Protein AF-A0A2Z6ETT0-F1 (afdb_monomer_lite)

Radius of gyration: 56.61 Å; chains: 1; bounding box: 107×58×149 Å

Secondary structure (DSSP, 8-state):
------HHHHHHHHHHHHS--HHHHHHHHHHTT--HHHHHHHHHHHHHHHHHHHTTSPPHHHHHHHHHHHHHHHHHHHHHHHHHHHHHHHHHHHHHHHHHHHHHHHHHHHHHHHHHHHHHHHHHHHHHHHHHHHHHHHHHHHHHHHHHHHHHHHHHH-

Sequence (158 aa):
MAHVLDLKGLRELVMAMAIFDTLKFSKRLKEAGVPSAQADAEAEGLSEIFTVNLQKLVTKEDLQLAKKELQHQIIDVSKELRHEINDLGKDLGHEINDLSKDLRHEIKDVRKDITNLEQRFDTKLEKFEMSLLVKMGIMLASAAGLVVSATVTLMKVL

Structure (mmCIF, N/CA/C/O backbone):
data_AF-A0A2Z6ETT0-F1
#
_entry.id   AF-A0A2Z6ETT0-F1
#
loop_
_atom_site.group_PDB
_atom_site.id
_atom_site.type_symbol
_atom_site.label_atom_id
_atom_site.label_alt_id
_atom_site.label_comp_id
_atom_site.label_asym_id
_atom_site.label_entity_id
_atom_site.label_seq_id
_atom_site.pdbx_PDB_ins_code
_atom_site.Cartn_x
_atom_site.Cartn_y
_atom_site.Cartn_z
_atom_site.occupancy
_atom_site.B_iso_or_equiv
_atom_site.auth_seq_id
_atom_site.auth_comp_id
_atom_site.auth_asym_id
_atom_site.auth_atom_id
_atom_site.pdbx_PDB_model_num
ATOM 1 N N . MET A 1 1 ? -28.208 -31.578 28.855 1.00 35.22 1 MET A N 1
ATOM 2 C CA . MET A 1 1 ? -26.889 -31.009 29.201 1.00 35.22 1 MET A CA 1
ATOM 3 C C . MET A 1 1 ? -27.132 -29.892 30.198 1.00 35.22 1 MET A C 1
ATOM 5 O O . MET A 1 1 ? -27.751 -28.906 29.828 1.00 35.22 1 MET A O 1
ATOM 9 N N . ALA A 1 2 ? -26.780 -30.093 31.469 1.00 39.50 2 ALA A N 1
ATOM 10 C CA . ALA A 1 2 ? -26.926 -29.054 32.483 1.00 39.50 2 ALA A CA 1
ATOM 11 C C . ALA A 1 2 ? -25.902 -27.947 32.193 1.00 39.50 2 ALA A C 1
ATOM 13 O O . ALA A 1 2 ? -24.705 -28.226 32.145 1.00 39.50 2 ALA A O 1
ATOM 14 N N . HIS A 1 3 ? -26.369 -26.720 31.960 1.00 50.72 3 HIS A N 1
ATOM 15 C CA . HIS A 1 3 ? -25.511 -25.539 31.939 1.00 50.72 3 HIS A CA 1
ATOM 16 C C . HIS A 1 3 ? -24.942 -25.375 33.353 1.00 50.72 3 HIS A C 1
ATOM 18 O O . HIS A 1 3 ? -25.620 -24.886 34.254 1.00 50.72 3 HIS A O 1
ATOM 24 N N . VAL A 1 4 ? -23.720 -25.861 33.575 1.00 52.97 4 VAL A N 1
ATOM 25 C CA . VAL A 1 4 ? -22.987 -25.605 34.815 1.00 52.97 4 VAL A CA 1
ATOM 26 C C . VAL A 1 4 ? -22.568 -24.141 34.760 1.00 52.97 4 VAL A C 1
ATOM 28 O O . VAL A 1 4 ? -21.654 -23.778 34.024 1.00 52.97 4 VAL A O 1
ATOM 31 N N . LEU A 1 5 ? -23.301 -23.289 35.476 1.00 56.06 5 LEU A N 1
ATOM 32 C CA . LEU A 1 5 ? -22.920 -21.898 35.705 1.00 56.06 5 LEU A CA 1
ATOM 33 C C . LEU A 1 5 ? -21.583 -21.890 36.455 1.00 56.06 5 LEU A C 1
ATOM 35 O O . LEU A 1 5 ? -21.474 -22.481 37.530 1.00 56.06 5 LEU A O 1
ATOM 39 N N . ASP A 1 6 ? -20.558 -21.263 35.876 1.00 77.75 6 ASP A N 1
ATOM 40 C CA . ASP A 1 6 ? -19.256 -21.155 36.530 1.00 77.75 6 ASP A CA 1
ATOM 41 C C . ASP A 1 6 ? -19.316 -20.206 37.749 1.00 77.75 6 ASP A C 1
ATOM 43 O O . ASP A 1 6 ? -20.258 -19.427 37.931 1.00 77.75 6 ASP A O 1
ATOM 47 N N . LEU A 1 7 ? -18.295 -20.266 38.609 1.00 65.00 7 LEU A N 1
ATOM 48 C CA . LEU A 1 7 ? -18.175 -19.432 39.815 1.00 65.00 7 LEU A CA 1
ATOM 49 C C . LEU A 1 7 ? -18.255 -17.921 39.529 1.00 65.00 7 LEU A C 1
ATOM 51 O O . LEU A 1 7 ? -18.685 -17.153 40.391 1.00 65.00 7 LEU A O 1
ATOM 55 N N . LYS A 1 8 ? -17.849 -17.483 38.335 1.00 63.41 8 LYS A N 1
ATOM 56 C CA . LYS A 1 8 ? -17.904 -16.086 37.904 1.00 63.41 8 LYS A CA 1
ATOM 57 C C . LYS A 1 8 ? -19.337 -15.700 37.515 1.00 63.41 8 LYS A C 1
ATOM 59 O O . LYS A 1 8 ? -19.809 -14.666 37.977 1.00 63.41 8 LYS A O 1
ATOM 64 N N . GLY A 1 9 ? -20.048 -16.557 36.780 1.00 63.25 9 GLY A N 1
ATOM 65 C CA . GLY A 1 9 ? -21.464 -16.402 36.433 1.00 63.25 9 GLY A CA 1
ATOM 66 C C . GLY A 1 9 ? -22.382 -16.420 37.657 1.00 63.25 9 GLY A C 1
ATOM 67 O O . GLY A 1 9 ? -23.304 -15.614 37.754 1.00 63.25 9 GLY A O 1
ATOM 68 N N . LEU A 1 10 ? -22.077 -17.257 38.653 1.00 61.41 10 LEU A N 1
ATOM 69 C CA . LEU A 1 10 ? -22.752 -17.228 39.955 1.00 61.41 10 LEU A CA 1
ATOM 70 C C . LEU A 1 10 ? -22.486 -15.922 40.714 1.00 61.41 10 LEU A C 1
ATOM 72 O O . LEU A 1 10 ? -23.408 -15.367 41.303 1.00 61.41 10 LEU A O 1
ATOM 76 N N . ARG A 1 11 ? -21.257 -15.390 40.679 1.00 58.31 11 ARG A N 1
ATOM 77 C CA . ARG A 1 11 ? -20.927 -14.106 41.319 1.00 58.31 11 ARG A CA 1
ATOM 78 C C . ARG A 1 11 ? -21.666 -12.934 40.675 1.00 58.31 11 ARG A C 1
ATOM 80 O O . ARG A 1 11 ? -22.079 -12.027 41.387 1.00 58.31 11 ARG A O 1
ATOM 87 N N . GLU A 1 12 ? -21.827 -12.940 39.357 1.00 61.16 12 GLU A N 1
ATOM 88 C CA . GLU A 1 12 ? -22.572 -11.895 38.647 1.00 61.16 12 GLU A CA 1
ATOM 89 C C . GLU A 1 12 ? -24.070 -11.959 38.935 1.00 61.16 12 GLU A C 1
ATOM 91 O O . GLU A 1 12 ? -24.665 -10.927 39.228 1.00 61.16 12 GLU A O 1
ATOM 96 N N . LEU A 1 13 ? -24.659 -13.159 38.965 1.00 59.81 13 LEU A N 1
ATOM 97 C CA . LEU A 1 13 ? -26.046 -13.364 39.401 1.00 59.81 13 LEU A CA 1
ATOM 98 C C . LEU A 1 13 ? -26.263 -12.914 40.852 1.00 59.81 13 LEU A C 1
ATOM 100 O O . LEU A 1 13 ? -27.219 -12.199 41.140 1.00 59.81 13 LEU A O 1
ATOM 104 N N . VAL A 1 14 ? -25.348 -13.272 41.758 1.00 58.75 14 VAL A N 1
ATOM 105 C CA . VAL A 1 14 ? -25.393 -12.846 43.165 1.00 58.75 14 VAL A CA 1
ATOM 106 C C . VAL A 1 14 ? -25.226 -11.331 43.292 1.00 58.75 14 VAL A C 1
ATOM 108 O O . VAL A 1 14 ? -25.938 -10.719 44.079 1.00 58.75 14 VAL A O 1
ATOM 111 N N . MET A 1 15 ? -24.348 -10.698 42.508 1.00 59.72 15 MET A N 1
ATOM 112 C CA . MET A 1 15 ? -24.216 -9.236 42.482 1.00 59.72 15 MET A CA 1
ATOM 113 C C . MET A 1 15 ? -25.465 -8.561 41.912 1.00 59.72 15 MET A C 1
ATOM 115 O O . MET A 1 15 ? -25.921 -7.590 42.501 1.00 59.72 15 MET A O 1
ATOM 119 N N . ALA A 1 16 ? -26.058 -9.084 40.836 1.00 57.03 16 ALA A N 1
ATOM 120 C CA . ALA A 1 16 ? -27.313 -8.579 40.280 1.00 57.03 16 ALA A CA 1
ATOM 121 C C . ALA A 1 16 ? -28.458 -8.647 41.307 1.00 57.03 16 ALA A C 1
ATOM 123 O O . ALA A 1 16 ? -29.216 -7.690 41.450 1.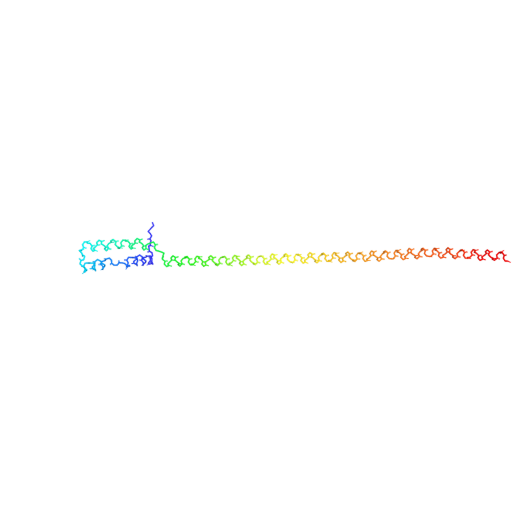00 57.03 16 ALA A O 1
ATOM 124 N N . MET A 1 17 ? -28.524 -9.735 42.082 1.00 55.16 17 MET A N 1
ATOM 125 C CA . MET A 1 17 ? -29.475 -9.908 43.185 1.00 55.16 17 MET A CA 1
ATOM 126 C C . MET A 1 17 ? -29.142 -9.072 44.435 1.00 55.16 17 MET A C 1
ATOM 128 O O . MET A 1 17 ? -30.037 -8.771 45.218 1.00 55.16 17 MET A O 1
ATOM 132 N N . ALA A 1 18 ? -27.880 -8.685 44.644 1.00 59.91 18 ALA A N 1
ATOM 133 C CA . ALA A 1 18 ? -27.432 -7.930 45.819 1.00 59.91 18 ALA A CA 1
ATOM 134 C C . ALA A 1 18 ? -27.503 -6.397 45.660 1.00 59.91 18 ALA A C 1
ATOM 136 O O . ALA A 1 18 ? -27.251 -5.678 46.628 1.00 59.91 18 ALA A O 1
ATOM 137 N N . ILE A 1 19 ? -27.826 -5.871 44.472 1.00 67.19 19 ILE A N 1
ATOM 138 C CA . ILE A 1 19 ? -27.879 -4.415 44.223 1.00 67.19 19 ILE A CA 1
ATOM 139 C C . ILE A 1 19 ? -29.065 -3.750 44.939 1.00 67.19 19 ILE A C 1
ATOM 141 O O . ILE A 1 19 ? -28.959 -2.586 45.333 1.00 67.19 19 ILE A O 1
ATOM 145 N N . PHE A 1 20 ? -30.170 -4.473 45.149 1.00 79.88 20 PHE A N 1
ATOM 146 C CA . PHE A 1 20 ? -31.362 -3.944 45.810 1.00 79.88 20 PHE A CA 1
ATOM 147 C C . PHE A 1 20 ? -31.847 -4.872 46.930 1.00 79.88 20 PHE A C 1
ATOM 149 O O . PHE A 1 20 ? -32.398 -5.940 46.685 1.00 79.88 20 PHE A O 1
ATOM 156 N N . ASP A 1 21 ? -31.650 -4.445 48.178 1.00 88.12 21 ASP A N 1
ATOM 157 C CA . ASP A 1 21 ? -32.138 -5.153 49.365 1.00 88.12 21 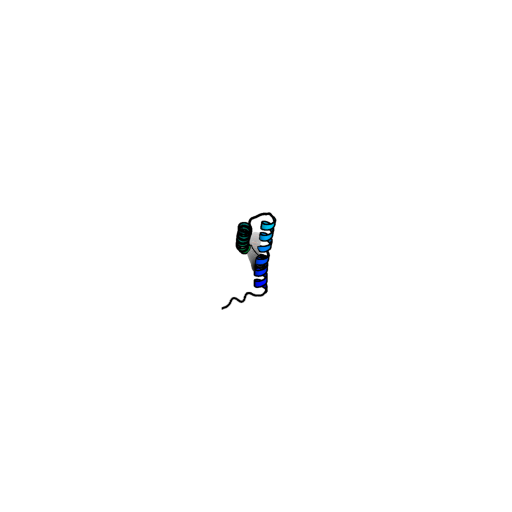ASP A CA 1
ATOM 158 C C . ASP A 1 21 ? -33.622 -4.831 49.597 1.00 88.12 21 ASP A C 1
ATOM 160 O O . ASP A 1 21 ? -33.979 -3.873 50.294 1.00 88.12 21 ASP A O 1
ATOM 164 N N . THR A 1 22 ? -34.482 -5.643 48.983 1.00 91.19 22 THR A N 1
ATOM 165 C CA . THR A 1 22 ? -35.945 -5.524 49.032 1.00 91.19 22 THR A CA 1
ATOM 166 C C . THR A 1 22 ? -36.480 -5.494 50.468 1.00 91.19 22 THR A C 1
ATOM 168 O O . THR A 1 22 ? -37.359 -4.694 50.789 1.00 91.19 22 THR A O 1
ATOM 171 N N . LEU A 1 23 ? -35.916 -6.303 51.375 1.00 91.75 23 LEU A N 1
ATOM 172 C CA . LEU A 1 23 ? -36.364 -6.385 52.771 1.00 91.75 23 LEU A CA 1
ATOM 173 C C . LEU A 1 23 ? -35.981 -5.141 53.572 1.00 91.75 23 LEU A C 1
ATOM 175 O O . LEU A 1 23 ? -36.788 -4.618 54.344 1.00 91.75 23 LEU A O 1
ATOM 179 N N . LYS A 1 24 ? -34.753 -4.647 53.396 1.00 92.94 24 LYS A N 1
ATOM 180 C CA . LYS A 1 24 ? -34.306 -3.401 54.027 1.00 92.94 24 LYS A CA 1
ATOM 181 C C . LYS A 1 24 ? -35.073 -2.196 53.490 1.00 92.94 24 LYS A C 1
ATOM 183 O O . LYS A 1 24 ? -35.361 -1.283 54.263 1.00 92.94 24 LYS A O 1
ATOM 188 N N . PHE A 1 25 ? -35.420 -2.191 52.204 1.00 93.25 25 PHE A N 1
ATOM 189 C CA . PHE A 1 25 ? -36.240 -1.142 51.602 1.00 93.25 25 PHE A CA 1
ATOM 190 C C . PHE A 1 25 ? -37.680 -1.160 52.140 1.00 93.25 25 PHE A C 1
ATOM 192 O O . PHE A 1 25 ? -38.145 -0.135 52.635 1.00 93.25 25 PHE A O 1
ATOM 199 N N . SER A 1 26 ? -38.333 -2.327 52.177 1.00 96.44 26 SER A N 1
ATOM 200 C CA . SER A 1 26 ? -39.659 -2.494 52.795 1.00 96.44 26 SER A CA 1
ATOM 201 C C . SER A 1 26 ? -39.668 -2.058 54.270 1.00 96.44 26 SER A C 1
ATOM 203 O O . SER A 1 26 ? -40.546 -1.303 54.690 1.00 96.44 26 SER A O 1
ATOM 205 N N . LYS A 1 27 ? -38.653 -2.437 55.065 1.00 96.00 27 LYS A N 1
ATOM 206 C CA . LYS A 1 27 ? -38.532 -1.975 56.462 1.00 96.00 27 LYS A CA 1
ATOM 207 C C . LYS A 1 27 ? -38.470 -0.454 56.578 1.00 96.00 27 LYS A C 1
ATOM 209 O O . LYS A 1 27 ? -39.172 0.104 57.414 1.00 96.00 27 LYS A O 1
ATOM 214 N N . ARG A 1 28 ? -37.686 0.213 55.725 1.00 96.25 28 ARG A N 1
ATOM 215 C CA . ARG A 1 28 ? -37.600 1.682 55.709 1.00 96.25 28 ARG A CA 1
ATOM 216 C C . ARG A 1 28 ? -38.938 2.338 55.373 1.00 96.25 28 ARG A C 1
ATOM 218 O O . ARG A 1 28 ? -39.270 3.349 55.980 1.00 96.25 28 ARG A O 1
ATOM 225 N N . LEU A 1 29 ? -39.715 1.764 54.452 1.00 96.75 29 LEU A N 1
ATOM 226 C CA . LEU A 1 29 ? -41.061 2.256 54.141 1.00 96.75 29 LEU A CA 1
ATOM 227 C C . LEU A 1 29 ? -42.002 2.113 55.347 1.00 96.75 29 LEU A C 1
ATOM 229 O O . LEU A 1 29 ? -42.700 3.064 55.695 1.00 96.75 29 LEU A O 1
ATOM 233 N N . LYS A 1 30 ? -41.967 0.970 56.044 1.00 97.44 30 LYS A N 1
ATOM 234 C CA . LYS A 1 30 ? -42.764 0.742 57.265 1.00 97.44 30 LYS A CA 1
ATOM 235 C C . LYS A 1 30 ? -42.384 1.708 58.389 1.00 97.44 30 LYS A C 1
ATOM 237 O O . LYS A 1 30 ? -43.262 2.274 59.032 1.00 97.44 30 LYS A O 1
ATOM 242 N N . GLU A 1 31 ? -41.087 1.936 58.598 1.00 97.25 31 GLU A N 1
ATOM 243 C CA . GLU A 1 31 ? -40.566 2.918 59.563 1.00 97.25 31 GLU A CA 1
ATOM 244 C C . GLU A 1 31 ? -40.975 4.358 59.212 1.00 97.25 31 GLU A C 1
ATOM 246 O O . GLU A 1 31 ? -41.195 5.170 60.108 1.00 97.25 31 GLU A O 1
ATOM 251 N N . ALA A 1 32 ? -41.140 4.663 57.922 1.00 96.56 32 ALA A N 1
ATOM 252 C CA . ALA A 1 32 ? -41.649 5.943 57.433 1.00 96.56 32 ALA A CA 1
ATOM 253 C C . ALA A 1 32 ? -43.186 6.077 57.511 1.00 96.56 32 ALA A C 1
ATOM 255 O O . ALA A 1 32 ? -43.730 7.106 57.112 1.00 96.56 32 ALA A O 1
ATOM 256 N N . GLY A 1 33 ? -43.892 5.066 58.032 1.00 95.81 33 GLY A N 1
ATOM 257 C CA . GLY A 1 33 ? -45.344 5.083 58.224 1.00 95.81 33 GLY A CA 1
ATOM 258 C C . GLY A 1 33 ? -46.161 4.498 57.069 1.00 95.81 33 GLY A C 1
ATOM 259 O O . GLY A 1 33 ? -47.388 4.574 57.108 1.00 95.81 33 GLY A O 1
ATOM 260 N N . VAL A 1 34 ? -45.523 3.893 56.061 1.00 97.19 34 VAL A N 1
ATOM 261 C CA . VAL A 1 34 ? -46.232 3.187 54.983 1.00 97.19 34 VAL A CA 1
ATOM 262 C C . VAL A 1 34 ? -46.826 1.878 55.535 1.00 97.19 34 VAL A C 1
ATOM 264 O O . VAL A 1 34 ? -46.104 1.092 56.156 1.00 97.19 34 VAL A O 1
ATOM 267 N N . PRO A 1 35 ? -48.127 1.597 55.320 1.00 97.62 35 PRO A N 1
ATOM 268 C CA . PRO A 1 35 ? -48.750 0.336 55.712 1.00 97.62 35 PRO A CA 1
ATOM 269 C C . PRO A 1 35 ? -47.984 -0.883 55.193 1.00 97.62 35 PRO A C 1
ATOM 271 O O . PRO A 1 35 ? -47.541 -0.900 54.047 1.00 97.62 35 PRO A O 1
ATOM 274 N N . SER A 1 36 ? -47.883 -1.940 56.008 1.00 94.06 36 SER A N 1
ATOM 275 C CA . SER A 1 36 ? -47.021 -3.090 55.689 1.00 94.06 36 SER A CA 1
ATOM 276 C C . SER A 1 36 ? -47.283 -3.685 54.305 1.00 94.06 36 SER A C 1
ATOM 278 O O . SER A 1 36 ? -46.332 -3.940 53.580 1.00 94.06 36 SER A O 1
ATOM 280 N N . ALA A 1 37 ? -48.553 -3.860 53.927 1.00 95.31 37 ALA A N 1
ATOM 281 C CA . ALA A 1 37 ? -48.918 -4.429 52.631 1.00 95.31 37 ALA A CA 1
ATOM 282 C C . ALA A 1 37 ? -48.470 -3.555 51.445 1.00 95.31 37 ALA A C 1
ATOM 284 O O . ALA A 1 37 ? -48.061 -4.084 50.419 1.00 95.31 37 ALA A O 1
ATOM 285 N N . GLN A 1 38 ? -48.515 -2.227 51.594 1.00 95.25 38 GLN A N 1
ATOM 286 C CA . GLN A 1 38 ? -48.044 -1.294 50.566 1.00 95.25 38 GLN A CA 1
ATOM 287 C C . GLN A 1 38 ? -46.516 -1.259 50.513 1.00 95.25 38 GLN A C 1
ATOM 289 O O . GLN A 1 38 ? -45.949 -1.338 49.432 1.00 95.25 38 GLN A O 1
ATOM 294 N N . ALA A 1 39 ? -45.850 -1.234 51.670 1.00 96.62 39 ALA A N 1
ATOM 295 C CA . ALA A 1 39 ? -44.393 -1.259 51.751 1.00 96.62 39 ALA A CA 1
ATOM 296 C C . ALA A 1 39 ? -43.781 -2.521 51.121 1.00 96.62 39 ALA A C 1
ATOM 298 O O . ALA A 1 39 ? -42.752 -2.443 50.452 1.00 96.62 39 ALA A O 1
ATOM 299 N N . ASP A 1 40 ? -44.414 -3.680 51.330 1.00 94.50 40 ASP A N 1
ATOM 300 C CA . ASP A 1 40 ? -43.977 -4.944 50.735 1.00 94.50 40 ASP A CA 1
ATOM 301 C C . ASP A 1 40 ? -44.214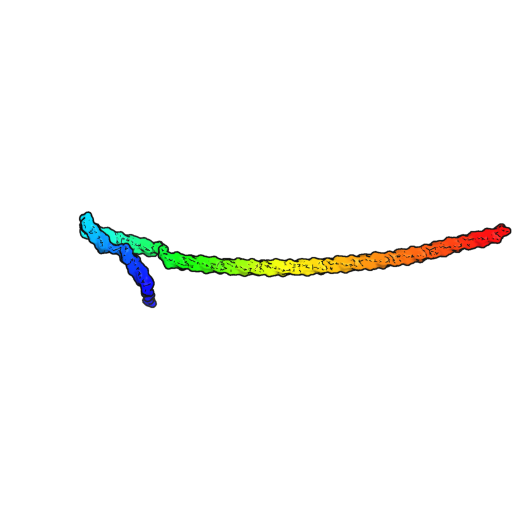 -4.949 49.214 1.00 94.50 40 ASP A C 1
ATOM 303 O O . ASP A 1 40 ? -43.288 -5.253 48.462 1.00 94.50 40 ASP A O 1
ATOM 307 N N . ALA A 1 41 ? -45.391 -4.509 48.753 1.00 94.81 41 ALA A N 1
ATOM 308 C CA . ALA A 1 41 ? -45.714 -4.439 47.326 1.00 94.81 41 ALA A CA 1
ATOM 309 C C . ALA A 1 41 ? -44.836 -3.436 46.548 1.00 94.81 41 ALA A C 1
ATOM 311 O O . ALA A 1 41 ? -44.402 -3.724 45.434 1.00 94.81 41 ALA A O 1
ATOM 312 N N . GLU A 1 42 ? -44.539 -2.266 47.122 1.00 92.25 42 GLU A N 1
ATOM 313 C CA . GLU A 1 42 ? -43.647 -1.273 46.506 1.00 92.25 42 GLU A CA 1
ATOM 314 C C . GLU A 1 42 ? -42.204 -1.776 46.419 1.00 92.25 42 GLU A C 1
ATOM 316 O O . GLU A 1 42 ? -41.534 -1.578 45.403 1.00 92.25 42 GLU A O 1
ATOM 321 N N . ALA A 1 43 ? -41.718 -2.443 47.471 1.00 93.12 43 ALA A N 1
ATOM 322 C CA . ALA A 1 43 ? -40.382 -3.021 47.476 1.00 93.12 43 ALA A CA 1
ATOM 323 C C . ALA A 1 43 ? -40.244 -4.126 46.420 1.00 93.12 43 ALA A C 1
ATOM 325 O O . ALA A 1 43 ? -39.242 -4.164 45.704 1.00 93.12 43 ALA A O 1
ATOM 326 N N . GLU A 1 44 ? -41.248 -4.995 46.307 1.00 91.00 44 GLU A N 1
ATOM 327 C CA . GLU A 1 44 ? -41.291 -6.076 45.323 1.00 91.00 44 GLU A CA 1
ATOM 328 C C . GLU A 1 44 ? -41.349 -5.527 43.891 1.00 91.00 44 GLU A C 1
ATOM 330 O O . GLU A 1 44 ? -40.482 -5.852 43.079 1.00 91.00 44 GLU A O 1
ATOM 335 N N . GLY A 1 45 ? -42.258 -4.586 43.608 1.00 90.25 45 GLY A N 1
ATOM 336 C CA . GLY A 1 45 ? -42.368 -3.966 42.284 1.00 90.25 45 GLY A CA 1
ATOM 337 C C . GLY A 1 45 ? -41.093 -3.232 41.846 1.00 90.25 45 GLY A C 1
ATOM 338 O O . GLY A 1 45 ? -40.672 -3.339 40.693 1.00 90.25 45 GLY A O 1
ATOM 339 N N . LEU A 1 46 ? -40.417 -2.522 42.759 1.00 87.31 46 LEU A N 1
ATOM 340 C CA . LEU A 1 46 ? -39.132 -1.880 42.454 1.00 87.31 46 LEU A CA 1
ATOM 341 C C . LEU A 1 46 ? -38.008 -2.901 42.236 1.00 87.31 46 LEU A C 1
ATOM 343 O O . LEU A 1 46 ? -37.180 -2.710 41.343 1.00 87.31 46 LEU A O 1
ATOM 347 N N . SER A 1 47 ? -37.986 -3.989 43.008 1.00 85.81 47 SER A N 1
ATOM 348 C CA . SER A 1 47 ? -37.019 -5.079 42.841 1.00 85.81 47 SER A CA 1
ATOM 349 C C . SER A 1 47 ? -37.157 -5.757 41.473 1.00 85.81 47 SER A C 1
ATOM 351 O O . SER A 1 47 ? -36.153 -5.987 40.793 1.00 85.81 47 SER A O 1
ATOM 353 N N . GLU A 1 48 ? -38.389 -5.991 41.013 1.00 83.12 48 GLU A N 1
ATOM 354 C CA . GLU A 1 48 ? -38.666 -6.528 39.678 1.00 83.12 48 GLU A CA 1
ATOM 355 C C . GLU A 1 48 ? -38.179 -5.587 38.569 1.00 83.12 48 GLU A C 1
ATOM 357 O O . GLU A 1 48 ? -37.470 -6.017 37.655 1.00 83.12 48 GLU A O 1
ATOM 362 N N . ILE A 1 49 ? -38.480 -4.286 38.670 1.00 82.12 49 ILE A N 1
ATOM 363 C CA . ILE A 1 49 ? -38.048 -3.281 37.685 1.00 82.12 49 ILE A CA 1
ATOM 364 C C . ILE A 1 49 ? -36.518 -3.210 37.604 1.00 82.12 49 ILE A C 1
ATOM 366 O O . ILE A 1 49 ? -35.960 -3.161 36.502 1.00 82.12 49 ILE A O 1
ATOM 370 N N . PHE A 1 50 ? -35.822 -3.224 38.745 1.00 79.00 50 PHE A N 1
ATOM 371 C CA . PHE A 1 50 ? -34.359 -3.256 38.762 1.00 79.00 50 PHE A CA 1
ATOM 372 C C . PHE A 1 50 ? -33.822 -4.548 38.151 1.00 79.00 50 PHE A C 1
ATOM 374 O O . PHE A 1 50 ? -32.923 -4.486 37.315 1.00 79.00 50 PHE A O 1
ATOM 381 N N . THR A 1 51 ? -34.403 -5.700 38.484 1.00 74.88 51 THR A N 1
ATOM 382 C CA . THR A 1 51 ? -33.965 -6.994 37.943 1.00 74.88 51 THR A CA 1
ATOM 383 C C . THR A 1 51 ? -34.088 -7.035 36.417 1.00 74.88 51 THR A C 1
ATOM 385 O O . THR A 1 51 ? -33.148 -7.440 35.733 1.00 74.88 51 THR A O 1
ATOM 388 N N . VAL A 1 52 ? -35.204 -6.555 35.861 1.00 75.06 52 VAL A N 1
ATOM 389 C CA . VAL A 1 52 ? -35.443 -6.541 34.408 1.00 75.06 52 VAL A CA 1
ATOM 390 C C . VAL A 1 52 ? -34.548 -5.529 33.684 1.00 75.06 52 VAL A C 1
ATOM 392 O O . VAL A 1 52 ? -34.043 -5.815 32.597 1.00 75.06 52 VAL A O 1
ATOM 395 N N . ASN A 1 53 ? -34.336 -4.342 34.255 1.00 75.25 53 ASN A N 1
ATOM 396 C CA . ASN A 1 53 ? -33.548 -3.297 33.599 1.00 75.25 53 ASN A CA 1
ATOM 397 C C . ASN A 1 53 ? -32.038 -3.541 33.690 1.00 75.25 53 ASN A C 1
ATOM 399 O O . ASN A 1 53 ? -31.327 -3.236 32.734 1.00 75.25 53 ASN A O 1
ATOM 403 N N . LEU A 1 54 ? -31.543 -4.130 34.783 1.00 74.19 54 LEU A N 1
ATOM 404 C CA . LEU A 1 54 ? -30.121 -4.450 34.944 1.00 74.19 54 LEU A CA 1
ATOM 405 C C . LEU A 1 54 ? -29.648 -5.509 33.939 1.00 74.19 54 LEU A C 1
ATOM 407 O O . LEU A 1 54 ? -28.522 -5.421 33.461 1.00 74.19 54 LEU A O 1
ATOM 411 N N . GLN A 1 55 ? -30.515 -6.449 33.548 1.00 70.50 55 GLN A N 1
ATOM 412 C CA . GLN A 1 55 ? -30.209 -7.450 32.515 1.00 70.50 55 GLN A CA 1
ATOM 413 C C . GLN A 1 55 ? -30.002 -6.850 31.116 1.00 70.50 55 GLN A C 1
ATOM 415 O O . GLN A 1 55 ? -29.408 -7.493 30.256 1.00 70.50 55 GLN A O 1
ATOM 420 N N . LYS A 1 56 ? -30.498 -5.631 30.866 1.00 76.69 56 LYS A N 1
ATOM 421 C CA . LYS A 1 56 ? -30.345 -4.936 29.578 1.00 76.69 56 LYS A CA 1
ATOM 422 C C . LYS A 1 56 ? -29.113 -4.032 29.528 1.00 76.69 56 LYS A C 1
ATOM 424 O O . LYS A 1 56 ? -28.851 -3.434 28.486 1.00 76.69 56 LYS A O 1
ATOM 429 N N . LEU A 1 57 ? -28.393 -3.874 30.639 1.00 80.69 57 LEU A N 1
ATOM 430 C CA . LEU A 1 57 ? -27.212 -3.022 30.682 1.00 80.69 57 LEU A CA 1
ATOM 431 C C . LEU A 1 57 ? -26.002 -3.752 30.107 1.00 80.69 57 LEU A C 1
ATOM 433 O O . LEU A 1 57 ? -25.754 -4.913 30.414 1.00 80.69 57 LEU A O 1
ATOM 437 N N . VAL A 1 58 ? -25.218 -3.022 29.317 1.00 83.00 58 VAL A N 1
ATOM 438 C CA . VAL A 1 58 ? -23.905 -3.478 28.861 1.00 83.00 58 VAL A CA 1
ATOM 439 C C . VAL A 1 58 ? -22.991 -3.647 30.073 1.00 83.00 58 VAL A C 1
ATOM 441 O O . VAL A 1 58 ? -22.822 -2.723 30.876 1.00 83.00 58 VAL A O 1
ATOM 444 N N . THR A 1 59 ? -22.386 -4.823 30.196 1.00 84.44 59 THR A N 1
ATOM 445 C CA . THR A 1 59 ? -21.472 -5.159 31.289 1.00 84.44 59 THR A CA 1
ATOM 446 C C . THR A 1 59 ? -20.041 -4.708 30.988 1.00 84.44 59 THR A C 1
ATOM 448 O O . THR A 1 59 ? -19.679 -4.343 29.864 1.00 84.44 59 THR A O 1
ATOM 451 N N . LYS A 1 60 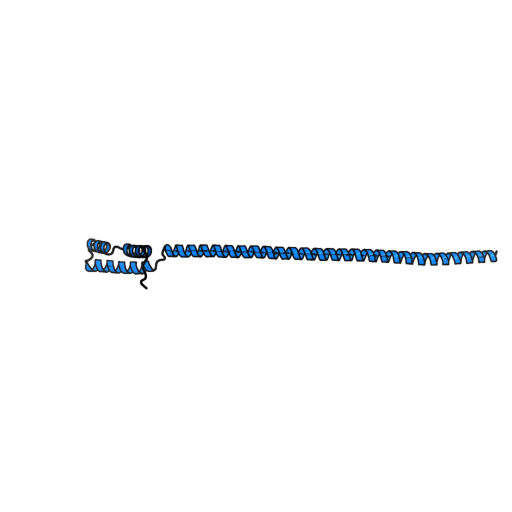? -19.169 -4.729 32.004 1.00 87.19 60 LYS A N 1
ATOM 452 C CA . LYS A 1 60 ? -17.735 -4.470 31.788 1.00 87.19 60 LYS A CA 1
ATOM 453 C C . LYS A 1 60 ? -17.110 -5.550 30.909 1.00 87.19 60 LYS A C 1
ATOM 455 O O . LYS A 1 60 ? -16.217 -5.245 30.123 1.00 87.19 60 LYS A O 1
ATOM 460 N N . GLU A 1 61 ? -17.570 -6.784 31.051 1.00 86.81 61 GLU A N 1
ATOM 461 C CA . GLU A 1 61 ? -17.198 -7.942 30.253 1.00 86.81 61 GLU A CA 1
ATOM 462 C C . GLU A 1 61 ? -17.506 -7.708 28.771 1.00 86.81 61 GLU A C 1
ATOM 464 O O . GLU A 1 61 ? -16.605 -7.875 27.947 1.00 86.81 61 GLU A O 1
ATOM 469 N N . ASP A 1 62 ? -18.709 -7.227 28.445 1.00 88.69 62 ASP A N 1
ATOM 470 C CA . ASP A 1 62 ? -19.104 -6.893 27.068 1.00 88.69 62 ASP A CA 1
ATOM 471 C C . ASP A 1 62 ? -18.184 -5.821 26.471 1.00 88.69 62 ASP A C 1
ATOM 473 O O . ASP A 1 62 ? -17.675 -5.963 25.357 1.00 88.69 62 ASP A O 1
ATOM 477 N N . LEU A 1 63 ? -17.887 -4.770 27.245 1.00 94.44 63 LEU A N 1
ATOM 478 C CA . LEU A 1 63 ? -16.955 -3.719 26.823 1.00 94.44 63 LEU A CA 1
ATOM 479 C C . LEU A 1 63 ? -15.529 -4.248 26.635 1.00 94.44 63 LEU A C 1
ATOM 481 O O . LEU A 1 63 ? -14.822 -3.814 25.724 1.00 94.44 63 LEU A O 1
ATOM 485 N N . GLN A 1 64 ? -15.074 -5.173 27.483 1.00 95.88 64 GLN A N 1
ATOM 486 C CA . GLN A 1 64 ? -13.757 -5.791 27.330 1.00 95.88 64 GLN A CA 1
ATOM 487 C C . GLN A 1 64 ? -13.686 -6.702 26.108 1.00 95.88 64 GLN A C 1
ATOM 489 O O . GLN A 1 64 ? -12.643 -6.730 25.451 1.00 95.88 64 GLN A O 1
ATOM 494 N N . LEU A 1 65 ? -14.762 -7.425 25.798 1.00 96.06 65 LEU A N 1
ATOM 495 C CA . LEU A 1 65 ? -14.851 -8.245 24.597 1.00 96.06 65 LEU A CA 1
ATOM 496 C C . LEU A 1 65 ? -14.792 -7.362 23.348 1.00 96.06 65 LEU A C 1
ATOM 498 O O . LEU A 1 65 ? -13.900 -7.553 22.524 1.00 96.06 65 LEU A O 1
ATOM 502 N N . ALA A 1 66 ? -15.634 -6.327 23.282 1.00 97.19 66 ALA A N 1
ATOM 503 C CA . ALA A 1 66 ? -15.633 -5.363 22.184 1.00 97.19 66 ALA A CA 1
ATOM 504 C C . ALA A 1 66 ? -14.264 -4.680 22.021 1.00 97.19 66 ALA A C 1
ATOM 506 O O . ALA A 1 66 ? -13.749 -4.554 20.913 1.00 97.19 66 ALA A O 1
ATOM 507 N N . LYS A 1 67 ? -13.611 -4.293 23.127 1.00 97.94 67 LYS A N 1
ATOM 508 C CA . LYS A 1 67 ? -12.255 -3.728 23.092 1.00 97.94 67 LYS A CA 1
ATOM 509 C C . LYS A 1 67 ? -11.242 -4.704 22.493 1.00 97.94 67 LYS A C 1
ATOM 511 O O . LYS A 1 67 ? -10.418 -4.285 21.687 1.00 97.94 67 LYS A O 1
ATOM 516 N N . LYS A 1 68 ? -11.264 -5.975 22.903 1.00 98.00 68 LYS A N 1
ATOM 517 C CA . LYS A 1 68 ? -10.342 -6.995 22.380 1.00 98.00 68 LYS A CA 1
ATOM 518 C C . LYS A 1 68 ? -10.569 -7.242 20.894 1.00 98.00 68 LYS A C 1
ATOM 520 O O . LYS A 1 68 ? -9.598 -7.343 20.154 1.00 98.00 68 LYS A O 1
ATOM 525 N N . GLU A 1 69 ? -11.825 -7.306 20.471 1.00 98.00 69 GLU A N 1
ATOM 526 C CA . GLU A 1 69 ? -12.183 -7.484 19.066 1.00 98.00 69 GLU A CA 1
ATOM 527 C C . GLU A 1 69 ? -11.702 -6.306 18.214 1.00 98.00 69 GLU A C 1
ATOM 529 O O . GLU A 1 69 ? -10.999 -6.514 17.229 1.00 98.00 69 GLU A O 1
ATOM 534 N N . LEU A 1 70 ? -11.948 -5.069 18.656 1.00 98.25 70 LEU A N 1
ATOM 535 C CA . LEU A 1 70 ? -11.427 -3.875 17.987 1.00 98.25 70 LEU A CA 1
ATOM 536 C C . LEU A 1 70 ? -9.894 -3.858 17.942 1.00 98.25 70 LEU A C 1
ATOM 538 O O . LEU A 1 70 ? -9.309 -3.512 16.920 1.00 98.25 70 LEU A O 1
ATOM 542 N N . GLN A 1 71 ? -9.218 -4.257 19.024 1.00 98.38 71 GLN A N 1
ATOM 543 C CA . GLN A 1 71 ? -7.756 -4.374 19.033 1.00 98.38 71 GLN A CA 1
ATOM 544 C C . GLN A 1 71 ? -7.257 -5.408 18.018 1.00 98.38 71 GLN A C 1
ATOM 546 O O . GLN A 1 71 ? -6.257 -5.156 17.347 1.00 98.38 71 GLN A O 1
ATOM 551 N N . HIS A 1 72 ? -7.945 -6.542 17.889 1.00 98.06 72 HIS A N 1
ATOM 552 C CA . HIS A 1 72 ? -7.605 -7.567 16.908 1.00 98.06 72 HIS A CA 1
ATOM 553 C C . HIS A 1 72 ? -7.801 -7.055 15.478 1.00 98.06 72 HIS A C 1
ATOM 555 O O . HIS A 1 72 ? -6.874 -7.126 14.679 1.00 98.06 72 HIS A O 1
ATOM 561 N N . GLN A 1 73 ? -8.951 -6.438 15.189 1.00 98.31 73 GLN A N 1
ATOM 562 C CA . GLN A 1 73 ? -9.241 -5.846 13.879 1.00 98.31 73 GLN A CA 1
ATOM 563 C C . GLN A 1 73 ? -8.209 -4.781 13.489 1.00 98.31 73 GLN A C 1
ATOM 565 O O . GLN A 1 73 ? -7.730 -4.770 12.359 1.00 98.31 73 GLN A O 1
ATOM 570 N N . ILE A 1 74 ? -7.799 -3.921 14.430 1.00 98.38 74 ILE A N 1
ATOM 571 C CA . ILE A 1 74 ? -6.744 -2.925 14.188 1.00 98.38 74 ILE A CA 1
ATOM 572 C C . ILE A 1 74 ? -5.420 -3.603 13.820 1.00 98.38 74 ILE A C 1
ATOM 574 O O . ILE A 1 74 ? -4.731 -3.146 12.906 1.00 98.38 74 ILE A O 1
ATOM 578 N N . ILE A 1 75 ? -5.042 -4.676 14.522 1.00 98.44 75 ILE A N 1
ATOM 579 C CA . ILE A 1 75 ? -3.810 -5.420 14.236 1.00 98.44 75 ILE A CA 1
ATOM 580 C C . ILE A 1 75 ? -3.881 -6.078 12.856 1.00 98.44 75 ILE A C 1
ATOM 582 O O . ILE A 1 75 ? -2.897 -6.015 12.119 1.00 98.44 75 ILE A O 1
ATOM 586 N N . ASP A 1 76 ? -5.014 -6.679 12.503 1.00 98.31 76 ASP A N 1
ATOM 587 C CA . ASP A 1 76 ? -5.195 -7.360 11.221 1.00 98.31 76 ASP A CA 1
ATOM 588 C C . ASP A 1 76 ? -5.115 -6.376 10.053 1.00 98.31 76 ASP A C 1
ATOM 590 O O . ASP A 1 76 ? -4.270 -6.549 9.175 1.00 98.31 76 ASP A O 1
ATOM 594 N N . VAL A 1 77 ? -5.869 -5.273 10.113 1.00 98.56 77 VAL A N 1
ATOM 595 C CA . VAL A 1 77 ? -5.808 -4.202 9.103 1.00 98.56 77 VAL A CA 1
ATOM 596 C C . VAL A 1 77 ? -4.395 -3.618 9.007 1.00 98.56 77 VAL A C 1
ATOM 598 O O . VAL A 1 77 ? -3.883 -3.378 7.917 1.00 98.56 77 VAL A O 1
ATOM 601 N N . SER A 1 78 ? -3.702 -3.434 10.136 1.00 98.50 78 SER A N 1
ATOM 602 C CA . SER A 1 78 ? -2.319 -2.933 10.129 1.00 98.50 78 SER A CA 1
ATOM 603 C C . SER A 1 78 ? -1.334 -3.902 9.467 1.00 98.50 78 SER A C 1
ATOM 605 O O . SER A 1 78 ? -0.342 -3.464 8.877 1.00 98.50 78 SER A O 1
ATOM 607 N N . LYS A 1 79 ? -1.558 -5.216 9.587 1.00 98.31 79 LYS A N 1
ATOM 608 C CA . LYS A 1 79 ? -0.741 -6.234 8.912 1.00 98.31 79 LYS A CA 1
ATOM 609 C C . LYS A 1 79 ? -1.027 -6.265 7.417 1.00 98.31 79 LYS A C 1
ATOM 611 O O . LYS A 1 79 ? -0.073 -6.317 6.646 1.00 98.31 79 LYS A O 1
ATOM 616 N N . GLU A 1 80 ? -2.297 -6.212 7.032 1.00 98.44 80 GLU A N 1
ATOM 617 C CA . GLU A 1 80 ? -2.731 -6.192 5.634 1.00 98.44 80 GLU A CA 1
ATOM 618 C C . GLU A 1 80 ? -2.147 -4.984 4.898 1.00 98.44 80 GLU A C 1
ATOM 620 O O . GLU A 1 80 ? -1.398 -5.161 3.940 1.00 98.44 80 GLU A O 1
ATOM 625 N N . LEU A 1 81 ? -2.311 -3.776 5.447 1.00 98.44 81 LEU A N 1
ATOM 626 C CA . LEU A 1 81 ? -1.720 -2.559 4.877 1.00 98.44 81 LEU A CA 1
ATOM 627 C C . LEU A 1 81 ? -0.193 -2.640 4.761 1.00 98.44 81 LEU A C 1
ATOM 629 O O . LEU A 1 81 ? 0.393 -2.167 3.790 1.00 98.44 81 LEU A O 1
ATOM 633 N N . ARG A 1 82 ? 0.490 -3.250 5.739 1.00 98.50 82 ARG A N 1
ATOM 634 C CA . ARG A 1 82 ? 1.946 -3.450 5.665 1.00 98.50 82 ARG A CA 1
ATOM 635 C C . ARG A 1 82 ? 2.327 -4.407 4.534 1.00 98.50 82 ARG A C 1
ATOM 637 O O . ARG A 1 82 ? 3.359 -4.192 3.901 1.00 98.50 82 ARG A O 1
ATOM 644 N N . HIS A 1 83 ? 1.548 -5.462 4.315 1.00 98.25 83 HIS A N 1
ATOM 645 C CA . HIS A 1 83 ? 1.762 -6.383 3.203 1.00 98.25 83 HIS A CA 1
ATOM 646 C C . HIS A 1 83 ? 1.546 -5.684 1.860 1.00 98.25 83 HIS A C 1
ATOM 648 O O . HIS A 1 83 ? 2.457 -5.707 1.037 1.00 98.25 83 HIS A O 1
ATOM 654 N N . GLU A 1 84 ? 0.431 -4.974 1.692 1.00 98.56 84 GLU A N 1
ATOM 655 C CA . GLU A 1 84 ? 0.123 -4.233 0.463 1.00 98.56 84 GLU A CA 1
ATOM 656 C C . GLU A 1 84 ? 1.195 -3.189 0.124 1.00 98.56 84 GLU A C 1
ATOM 658 O O . GLU A 1 84 ? 1.663 -3.128 -1.010 1.00 98.56 84 GLU A O 1
ATOM 663 N N . ILE A 1 85 ? 1.656 -2.409 1.111 1.00 98.50 85 ILE A N 1
ATOM 664 C CA . ILE A 1 85 ? 2.735 -1.425 0.912 1.00 98.50 85 ILE A CA 1
ATOM 665 C C . ILE A 1 85 ? 4.033 -2.107 0.465 1.00 98.50 85 ILE A C 1
ATOM 667 O O . ILE A 1 85 ? 4.737 -1.594 -0.406 1.00 98.50 85 ILE A O 1
ATOM 671 N N . ASN A 1 86 ? 4.374 -3.250 1.065 1.00 98.38 86 ASN A N 1
ATOM 672 C CA . ASN A 1 86 ? 5.588 -3.979 0.706 1.00 98.38 86 ASN A CA 1
ATOM 673 C C . ASN A 1 86 ? 5.507 -4.563 -0.703 1.00 98.38 86 ASN A C 1
ATOM 675 O O . ASN A 1 86 ? 6.505 -4.537 -1.421 1.00 98.38 86 ASN A O 1
ATOM 679 N N . ASP A 1 87 ? 4.354 -5.103 -1.086 1.00 98.44 87 ASP A N 1
ATOM 680 C CA . ASP A 1 87 ? 4.169 -5.701 -2.404 1.00 98.44 87 ASP A CA 1
ATOM 681 C C . ASP A 1 87 ? 4.138 -4.622 -3.490 1.00 98.44 87 ASP A C 1
ATOM 683 O O . ASP A 1 87 ? 4.903 -4.724 -4.447 1.00 98.44 87 ASP A O 1
ATOM 687 N N . LEU A 1 88 ? 3.444 -3.502 -3.260 1.00 98.50 88 LEU A N 1
ATOM 688 C CA . LEU A 1 88 ? 3.526 -2.328 -4.135 1.00 98.50 88 LEU A CA 1
ATOM 689 C C . LEU A 1 88 ? 4.970 -1.816 -4.274 1.00 98.50 88 LEU A C 1
ATOM 691 O O . LEU A 1 88 ? 5.408 -1.452 -5.364 1.00 98.50 88 LEU A O 1
ATOM 695 N N . GLY A 1 89 ? 5.738 -1.810 -3.181 1.00 98.62 89 GLY A N 1
ATOM 696 C CA . GLY A 1 89 ? 7.151 -1.435 -3.204 1.00 98.62 89 GLY A CA 1
ATOM 697 C C . GLY A 1 89 ? 8.011 -2.358 -4.075 1.00 98.62 89 GLY A C 1
ATOM 698 O O . GLY A 1 89 ? 8.918 -1.881 -4.760 1.00 98.62 89 GLY A O 1
ATOM 699 N N . LYS A 1 90 ? 7.729 -3.668 -4.083 1.00 98.50 90 LYS A N 1
ATOM 700 C CA . LYS A 1 90 ? 8.413 -4.627 -4.966 1.00 98.50 90 LYS A CA 1
ATOM 701 C C . LYS A 1 90 ? 8.006 -4.430 -6.419 1.00 98.50 90 LYS A C 1
ATOM 703 O O . LYS A 1 90 ?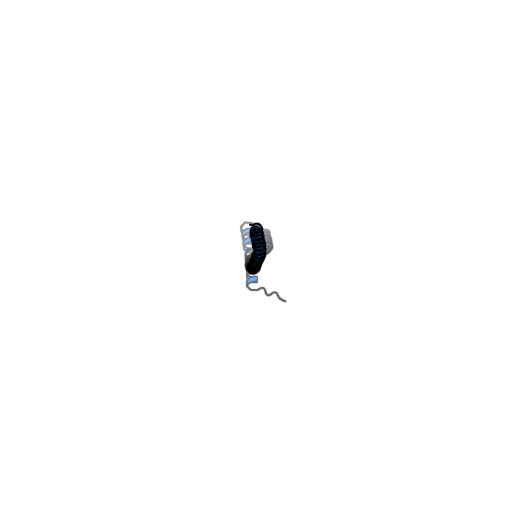 8.889 -4.403 -7.270 1.00 98.50 90 LYS A O 1
ATOM 708 N N . ASP A 1 91 ? 6.714 -4.265 -6.687 1.00 98.62 91 ASP A N 1
ATOM 709 C CA . ASP A 1 91 ? 6.187 -4.093 -8.043 1.00 98.62 91 ASP A CA 1
ATOM 710 C C . ASP A 1 91 ? 6.776 -2.845 -8.704 1.00 98.62 91 ASP A C 1
ATOM 712 O O . ASP A 1 91 ? 7.342 -2.929 -9.794 1.00 98.62 91 ASP A O 1
ATOM 716 N N . LEU A 1 92 ? 6.783 -1.715 -7.988 1.00 98.56 92 LEU A N 1
ATOM 717 C CA . LEU A 1 92 ? 7.451 -0.493 -8.444 1.00 98.56 92 LEU A CA 1
ATOM 718 C C . LEU A 1 92 ? 8.958 -0.707 -8.650 1.00 98.56 92 LEU A C 1
ATOM 720 O O . LEU A 1 92 ? 9.538 -0.199 -9.609 1.00 98.56 92 LEU A O 1
ATOM 724 N N . GLY A 1 93 ? 9.608 -1.473 -7.770 1.00 98.62 93 GLY A N 1
ATOM 725 C CA . GLY A 1 93 ? 11.018 -1.836 -7.922 1.00 98.62 93 GLY A CA 1
ATOM 726 C C . GLY A 1 93 ? 11.295 -2.655 -9.188 1.00 98.62 93 GLY A C 1
ATOM 727 O O . GLY A 1 93 ? 12.301 -2.420 -9.864 1.00 98.62 93 GLY A O 1
ATOM 728 N N . HIS A 1 94 ? 10.405 -3.587 -9.532 1.00 98.50 94 HIS A N 1
ATOM 729 C CA . HIS A 1 94 ? 10.482 -4.372 -10.762 1.00 98.50 94 HIS A CA 1
ATOM 730 C C . HIS A 1 94 ? 10.270 -3.499 -12.000 1.00 98.50 94 HIS A C 1
ATOM 732 O O . HIS A 1 94 ? 11.114 -3.526 -12.895 1.00 98.50 94 HIS A O 1
ATOM 738 N N . GLU A 1 95 ? 9.230 -2.665 -12.013 1.00 98.62 95 GLU A N 1
ATOM 739 C CA . GLU A 1 95 ? 8.912 -1.779 -13.138 1.00 98.62 95 GLU A CA 1
ATOM 740 C C . GLU A 1 95 ? 10.046 -0.780 -13.425 1.00 98.62 95 GLU A C 1
ATOM 742 O O . GLU A 1 95 ? 10.475 -0.630 -14.570 1.00 98.62 95 GLU A O 1
ATOM 747 N N . ILE A 1 96 ? 10.622 -0.165 -12.383 1.00 98.62 96 ILE A N 1
ATOM 748 C CA . ILE A 1 96 ? 11.782 0.731 -12.524 1.00 98.62 96 ILE A CA 1
ATOM 749 C C . ILE A 1 96 ? 12.988 -0.012 -13.113 1.00 98.62 96 ILE A C 1
ATOM 751 O O . ILE A 1 96 ? 13.710 0.530 -13.955 1.00 98.62 96 ILE A O 1
ATOM 755 N N . ASN A 1 97 ? 13.243 -1.241 -12.659 1.00 98.56 97 ASN A N 1
ATOM 756 C CA . ASN A 1 97 ? 14.371 -2.027 -13.145 1.00 98.56 97 ASN A CA 1
ATOM 757 C C . ASN A 1 97 ? 14.190 -2.431 -14.611 1.00 98.56 97 ASN A C 1
ATOM 759 O O . ASN A 1 97 ? 15.146 -2.363 -15.383 1.00 98.56 97 ASN A O 1
ATOM 763 N N . ASP A 1 98 ? 12.982 -2.824 -15.000 1.00 98.62 98 ASP A N 1
ATOM 764 C CA . ASP A 1 98 ? 12.686 -3.220 -16.372 1.00 98.62 98 ASP A CA 1
ATOM 765 C C . ASP A 1 98 ? 12.746 -2.016 -17.318 1.00 98.62 98 ASP A C 1
ATOM 767 O O . ASP A 1 98 ? 13.488 -2.068 -18.299 1.00 98.62 98 ASP A O 1
ATOM 771 N N . LEU A 1 99 ? 12.169 -0.869 -16.939 1.00 98.56 99 LEU A N 1
ATOM 772 C CA . LEU A 1 99 ? 12.337 0.378 -17.691 1.00 98.56 99 LEU A CA 1
ATOM 773 C C . LEU A 1 99 ? 13.818 0.786 -17.811 1.00 98.56 99 LEU A C 1
ATOM 775 O O . LEU A 1 99 ? 14.264 1.261 -18.856 1.00 98.56 99 LEU A O 1
ATOM 779 N N . SER A 1 100 ? 14.624 0.574 -16.763 1.00 98.69 100 SER A N 1
ATOM 780 C CA . SER A 1 100 ? 16.068 0.838 -16.822 1.00 98.69 100 SER A CA 1
ATOM 781 C C . SER A 1 100 ? 16.793 -0.073 -17.817 1.00 98.69 100 SER A C 1
ATOM 783 O O . SER A 1 100 ? 17.738 0.375 -18.473 1.00 98.69 100 SER A O 1
ATOM 785 N N . LYS A 1 101 ? 16.392 -1.344 -17.938 1.00 98.56 101 LYS A N 1
ATOM 786 C CA . LYS A 1 101 ? 16.962 -2.268 -18.931 1.00 98.56 101 LYS A CA 1
ATOM 787 C C . LYS A 1 101 ? 16.571 -1.860 -20.344 1.00 98.56 101 LYS A C 1
ATOM 789 O O . LYS A 1 101 ? 17.457 -1.801 -21.196 1.00 98.56 101 LYS A O 1
ATOM 794 N N . ASP A 1 102 ? 15.305 -1.521 -20.559 1.00 98.69 102 ASP A N 1
ATOM 795 C CA . ASP A 1 102 ? 14.792 -1.107 -21.864 1.00 98.69 102 ASP A CA 1
ATOM 796 C C . ASP A 1 102 ? 15.517 0.147 -22.357 1.00 98.69 102 ASP A C 1
ATOM 798 O O . ASP A 1 102 ? 16.106 0.138 -23.437 1.00 98.69 102 ASP A O 1
ATOM 802 N N . LEU A 1 103 ? 15.648 1.171 -21.506 1.00 98.56 103 LEU A N 1
ATOM 803 C CA . LEU A 1 103 ? 16.422 2.374 -21.834 1.00 98.56 103 LEU A CA 1
ATOM 804 C C . LEU A 1 103 ? 17.894 2.064 -22.152 1.00 98.56 103 LEU A C 1
ATOM 806 O O . LEU A 1 103 ? 18.491 2.676 -23.038 1.00 98.56 103 LEU A O 1
ATOM 810 N N . ARG A 1 104 ? 18.519 1.104 -21.456 1.00 98.62 104 ARG A N 1
ATOM 811 C CA . ARG A 1 104 ? 19.894 0.676 -21.781 1.00 98.62 104 ARG A CA 1
ATOM 812 C C . ARG A 1 104 ? 19.970 -0.019 -23.136 1.00 98.62 104 ARG A C 1
ATOM 814 O O . ARG A 1 104 ? 20.987 0.130 -23.816 1.00 98.62 104 ARG A O 1
ATOM 821 N N . HIS A 1 105 ? 18.956 -0.796 -23.507 1.00 98.50 105 HIS A N 1
ATOM 822 C CA . HIS A 1 105 ? 18.868 -1.421 -24.824 1.00 98.50 105 HIS A CA 1
ATOM 823 C C . HIS A 1 105 ? 18.674 -0.371 -25.918 1.00 98.50 105 HIS A C 1
ATOM 825 O O . HIS A 1 105 ? 19.480 -0.342 -26.844 1.00 98.50 105 HIS A O 1
ATOM 831 N N . GLU A 1 106 ? 17.748 0.572 -25.750 1.00 98.69 106 GLU A N 1
ATOM 832 C CA . GLU A 1 106 ? 17.545 1.668 -26.705 1.00 98.69 106 GLU A CA 1
ATOM 833 C C . GLU A 1 106 ? 18.812 2.515 -26.896 1.00 98.69 106 GLU A C 1
ATOM 835 O O . GLU A 1 106 ? 19.223 2.782 -28.024 1.00 98.69 106 GLU A O 1
ATOM 840 N N . ILE A 1 107 ? 19.516 2.875 -25.813 1.00 98.62 107 ILE A N 1
ATOM 841 C CA . ILE A 1 107 ? 20.796 3.601 -25.906 1.00 98.62 107 ILE A CA 1
ATOM 842 C C . ILE A 1 107 ? 21.842 2.790 -26.681 1.00 98.62 107 ILE A C 1
ATOM 844 O O . ILE A 1 107 ? 22.634 3.354 -27.441 1.00 98.62 107 ILE A O 1
ATOM 848 N N . LYS A 1 108 ? 21.893 1.471 -26.472 1.00 98.44 108 LYS A N 1
ATOM 849 C CA . LYS A 1 108 ? 22.829 0.591 -27.179 1.00 98.44 108 LYS A CA 1
ATOM 850 C C . LYS A 1 108 ? 22.505 0.530 -28.671 1.00 98.44 108 LYS A C 1
ATOM 852 O O . LYS A 1 108 ? 23.434 0.583 -29.478 1.00 98.44 108 LYS A O 1
ATOM 857 N N . ASP A 1 109 ? 21.228 0.459 -29.021 1.00 98.62 109 ASP A N 1
ATOM 858 C CA . ASP A 1 109 ? 20.777 0.425 -30.409 1.00 98.62 109 ASP A CA 1
ATOM 859 C C . ASP A 1 109 ? 21.061 1.754 -31.114 1.00 98.62 109 ASP A C 1
ATOM 861 O O . ASP A 1 109 ? 21.697 1.756 -32.165 1.00 98.62 109 ASP A O 1
ATOM 865 N N . VAL A 1 110 ? 20.766 2.891 -30.474 1.00 98.69 110 VAL A N 1
ATOM 866 C CA . VAL A 1 110 ? 21.124 4.220 -31.000 1.00 98.69 110 VAL A CA 1
ATOM 867 C C . VAL A 1 110 ? 22.635 4.354 -31.212 1.00 98.69 110 VAL A C 1
ATOM 869 O O . VAL A 1 110 ? 23.074 4.856 -32.246 1.00 98.69 110 VAL A O 1
ATOM 872 N N . ARG A 1 111 ? 23.468 3.873 -30.277 1.00 98.69 111 ARG A N 1
ATOM 873 C CA . ARG A 1 111 ? 24.934 3.874 -30.454 1.00 98.69 111 ARG A CA 1
ATOM 874 C C . ARG A 1 111 ? 25.366 3.041 -31.656 1.00 98.69 111 ARG A C 1
ATOM 876 O O . ARG A 1 111 ? 26.233 3.474 -32.409 1.00 98.69 111 ARG A O 1
ATOM 883 N N . LYS A 1 112 ? 24.766 1.864 -31.843 1.00 98.56 112 LYS A N 1
ATOM 884 C CA . LYS A 1 112 ? 25.042 1.003 -32.998 1.00 98.56 112 LYS A CA 1
ATOM 885 C C . LYS A 1 112 ? 24.654 1.697 -34.302 1.00 98.56 112 LYS A C 1
ATOM 887 O O . LYS A 1 112 ? 25.418 1.643 -35.263 1.00 98.56 112 LYS A O 1
ATOM 892 N N . ASP A 1 113 ? 23.507 2.365 -34.330 1.00 98.56 113 ASP A N 1
ATOM 893 C CA . ASP A 1 113 ? 23.046 3.109 -35.500 1.00 98.56 113 ASP A CA 1
ATOM 894 C C . ASP A 1 113 ? 23.966 4.286 -35.835 1.00 98.56 113 ASP A C 1
ATOM 896 O O . ASP A 1 113 ? 24.284 4.482 -37.008 1.00 98.56 113 ASP A O 1
ATOM 900 N N . ILE A 1 114 ? 24.476 5.002 -34.826 1.00 98.62 114 ILE A N 1
ATOM 901 C CA . ILE A 1 114 ? 25.492 6.049 -35.009 1.00 98.62 114 ILE A CA 1
ATOM 902 C C . ILE A 1 114 ? 26.770 5.463 -35.619 1.00 98.62 114 ILE A C 1
ATOM 904 O O . ILE A 1 114 ? 27.219 5.955 -36.650 1.00 98.62 114 ILE A O 1
ATOM 908 N N . THR A 1 115 ? 27.313 4.374 -35.065 1.00 98.44 115 THR A N 1
ATOM 909 C CA . THR A 1 115 ? 28.516 3.728 -35.621 1.00 98.44 115 THR A CA 1
ATOM 910 C C . THR A 1 115 ? 28.301 3.255 -37.061 1.00 98.44 115 THR A C 1
ATOM 912 O O . THR A 1 115 ? 29.167 3.425 -37.918 1.00 98.44 115 THR A O 1
ATOM 915 N N . ASN A 1 116 ? 27.129 2.695 -37.369 1.00 98.25 116 ASN A N 1
ATOM 916 C CA . ASN A 1 116 ? 26.788 2.300 -38.736 1.00 98.25 116 ASN A CA 1
ATOM 917 C C . ASN A 1 116 ? 26.704 3.513 -39.676 1.00 98.25 116 ASN A C 1
ATOM 919 O O . ASN A 1 116 ? 27.065 3.414 -40.851 1.00 98.25 116 ASN A O 1
ATOM 923 N N . LEU A 1 117 ? 26.192 4.644 -39.186 1.00 98.44 117 LEU A N 1
ATOM 924 C CA . LEU A 1 117 ? 26.097 5.880 -39.952 1.00 98.44 117 LEU A CA 1
ATOM 925 C C . LEU A 1 117 ? 27.485 6.464 -40.240 1.00 98.44 117 LEU A C 1
ATOM 927 O O . LEU A 1 117 ? 27.749 6.807 -41.390 1.00 98.44 117 LEU A O 1
ATOM 931 N N . GLU A 1 118 ? 28.370 6.507 -39.242 1.00 98.31 118 GLU A N 1
ATOM 932 C CA . GLU A 1 118 ? 29.776 6.922 -39.381 1.00 98.31 118 GLU A CA 1
ATOM 933 C C . GLU A 1 118 ? 30.485 6.094 -40.461 1.00 98.31 118 GLU A C 1
ATOM 935 O O . GLU A 1 118 ? 30.964 6.649 -41.448 1.00 98.31 118 GLU A O 1
ATOM 940 N N . GLN A 1 119 ? 30.405 4.761 -40.385 1.00 98.00 119 GLN A N 1
ATOM 941 C CA . GLN A 1 119 ? 30.996 3.869 -41.394 1.00 98.00 119 GLN A CA 1
ATOM 942 C C . GLN A 1 119 ? 30.454 4.115 -42.810 1.00 98.00 119 GLN A C 1
ATOM 944 O O . GLN A 1 119 ? 31.190 4.047 -43.801 1.00 98.00 119 GLN A O 1
ATOM 949 N N . ARG A 1 120 ? 29.149 4.395 -42.939 1.00 98.06 120 ARG A N 1
ATOM 950 C CA . ARG A 1 120 ? 28.534 4.730 -44.234 1.00 98.06 120 ARG A CA 1
ATOM 951 C C . ARG A 1 120 ? 29.041 6.063 -44.775 1.00 98.06 120 ARG A C 1
ATOM 953 O O . ARG A 1 120 ? 29.178 6.180 -45.995 1.00 98.06 120 ARG A O 1
ATOM 960 N N . PHE A 1 121 ? 29.279 7.051 -43.912 1.00 97.69 121 PHE A N 1
ATOM 961 C CA . PHE A 1 121 ? 29.876 8.326 -44.305 1.00 97.69 121 PHE A CA 1
ATOM 962 C C . PHE A 1 121 ? 31.318 8.141 -44.768 1.00 97.69 121 PHE A C 1
ATOM 964 O O . PHE A 1 121 ? 31.621 8.565 -45.882 1.00 97.69 121 PHE A O 1
ATOM 971 N N . ASP A 1 122 ? 32.145 7.426 -44.006 1.00 97.81 122 ASP A N 1
ATOM 972 C CA . ASP A 1 122 ? 33.540 7.139 -44.368 1.00 97.81 122 ASP A CA 1
ATOM 973 C C . ASP A 1 122 ? 33.624 6.433 -45.726 1.00 97.81 122 ASP A C 1
ATOM 975 O O . ASP A 1 122 ? 34.284 6.903 -46.651 1.00 97.81 122 ASP A O 1
ATOM 979 N N . THR A 1 123 ? 32.820 5.382 -45.919 1.00 97.62 123 THR A N 1
ATOM 980 C CA . THR A 1 123 ? 32.754 4.651 -47.197 1.00 97.62 123 THR A CA 1
ATOM 981 C C . THR A 1 123 ? 32.340 5.558 -48.364 1.00 97.62 123 THR A C 1
ATOM 983 O O . THR A 1 123 ? 32.785 5.383 -49.502 1.00 97.62 123 THR A O 1
ATOM 986 N N . LYS A 1 124 ? 31.419 6.505 -48.135 1.00 97.00 124 LYS A N 1
ATOM 987 C CA . LYS A 1 124 ? 30.989 7.451 -49.174 1.00 97.00 124 LYS A CA 1
ATOM 988 C C . LYS A 1 124 ? 32.069 8.482 -49.484 1.00 97.00 124 LYS A C 1
ATOM 990 O O . LYS A 1 124 ? 32.212 8.821 -50.659 1.00 97.00 124 LYS A O 1
ATOM 995 N N . LEU A 1 125 ? 32.800 8.957 -48.476 1.00 97.62 125 LEU A N 1
ATOM 996 C CA . LEU A 1 125 ? 33.926 9.871 -48.651 1.00 97.62 125 LEU A CA 1
ATOM 997 C C . LEU A 1 125 ? 35.044 9.202 -49.453 1.00 97.62 125 LEU A C 1
ATOM 999 O O . LEU A 1 125 ? 35.427 9.746 -50.482 1.00 97.62 125 LEU A O 1
ATOM 1003 N N . GLU A 1 126 ? 35.447 7.978 -49.105 1.00 97.12 126 GLU A N 1
ATOM 1004 C CA . GLU A 1 126 ? 36.445 7.215 -49.873 1.00 97.12 126 GLU A CA 1
ATOM 1005 C C . GLU A 1 126 ? 36.025 7.025 -51.340 1.00 97.12 126 GLU A C 1
ATOM 1007 O O . GLU A 1 126 ? 36.801 7.255 -52.271 1.00 97.12 126 GLU A O 1
ATOM 1012 N N . LYS A 1 127 ? 34.760 6.650 -51.587 1.00 96.56 127 LYS A N 1
ATOM 1013 C CA . LYS A 1 127 ? 34.230 6.514 -52.958 1.00 96.56 127 LYS A CA 1
ATOM 1014 C C . LYS A 1 127 ? 34.243 7.837 -53.718 1.00 96.56 127 LYS A C 1
ATOM 1016 O O . LYS A 1 127 ? 34.502 7.846 -54.925 1.00 96.56 127 LYS A O 1
ATOM 1021 N N . PHE A 1 128 ? 33.929 8.936 -53.039 1.00 96.19 128 PHE A N 1
ATOM 1022 C CA . PHE A 1 128 ? 33.964 10.268 -53.627 1.00 96.19 128 PHE A CA 1
ATOM 1023 C C . PHE A 1 128 ? 35.397 10.683 -53.971 1.00 96.19 128 PHE A C 1
ATOM 1025 O O . PHE A 1 128 ? 35.637 11.094 -55.106 1.00 96.19 128 PHE A O 1
ATOM 1032 N N . GLU A 1 129 ? 36.346 10.501 -53.050 1.00 96.31 129 GLU A N 1
ATOM 1033 C CA . GLU A 1 129 ? 37.774 10.767 -53.260 1.00 96.31 129 GLU A CA 1
ATOM 1034 C C . GLU A 1 129 ? 38.320 9.978 -54.451 1.00 96.31 129 GLU A C 1
ATOM 1036 O O . GLU A 1 129 ? 38.886 10.565 -55.375 1.00 96.31 129 GLU A O 1
ATOM 1041 N N . MET A 1 130 ? 38.058 8.669 -54.508 1.00 96.56 130 MET A N 1
ATOM 1042 C CA . MET A 1 130 ? 38.466 7.823 -55.633 1.00 96.56 130 MET A CA 1
ATOM 1043 C C . MET A 1 130 ? 37.839 8.275 -56.953 1.00 96.56 130 MET A C 1
ATOM 1045 O O . MET A 1 130 ? 38.530 8.377 -57.970 1.00 96.56 130 MET A O 1
ATOM 1049 N N . SER A 1 131 ? 36.539 8.590 -56.961 1.00 96.75 131 SER A N 1
ATOM 1050 C CA . SER A 1 131 ? 35.887 9.088 -58.174 1.00 96.75 131 SER A CA 1
ATOM 1051 C C . SER A 1 131 ? 36.469 10.424 -58.629 1.00 96.75 131 SER A C 1
ATOM 1053 O O . SER A 1 131 ? 36.548 10.653 -59.838 1.00 96.75 131 SER A O 1
ATOM 1055 N N . LEU A 1 132 ? 36.816 11.313 -57.700 1.00 96.44 132 LEU A N 1
ATOM 1056 C CA . LEU A 1 132 ? 37.388 12.614 -58.016 1.00 96.44 132 LEU A CA 1
ATOM 1057 C C . LEU A 1 132 ? 38.802 12.451 -58.576 1.00 96.44 132 LEU A C 1
ATOM 1059 O O . LEU A 1 132 ? 39.085 12.995 -59.641 1.00 96.44 132 LEU A O 1
ATOM 1063 N N . LEU A 1 133 ? 39.649 11.646 -57.928 1.00 95.69 133 LEU A N 1
ATOM 1064 C CA . LEU A 1 133 ? 41.006 11.342 -58.389 1.00 95.69 133 LEU A CA 1
ATOM 1065 C C . LEU A 1 133 ? 41.011 10.778 -59.813 1.00 95.69 133 LEU A C 1
ATOM 1067 O O . LEU A 1 133 ? 41.740 11.278 -60.670 1.00 95.69 133 LEU A O 1
ATOM 1071 N N . VAL A 1 134 ? 40.154 9.792 -60.096 1.00 96.81 134 VAL A N 1
ATOM 1072 C CA . VAL A 1 134 ? 40.046 9.199 -61.438 1.00 96.81 134 VAL A CA 1
ATOM 1073 C C . VAL A 1 134 ? 39.609 10.242 -62.470 1.00 96.81 134 VAL A C 1
ATOM 1075 O O . VAL A 1 134 ? 40.236 10.367 -63.523 1.00 96.81 134 VAL A O 1
ATOM 1078 N N . LYS A 1 135 ? 38.563 11.028 -62.176 1.00 94.75 135 LYS A N 1
ATOM 1079 C CA . LYS A 1 135 ? 38.063 12.061 -63.101 1.00 94.75 135 LYS A CA 1
ATOM 1080 C C . LYS A 1 135 ? 39.102 13.154 -63.363 1.00 94.75 135 LYS A C 1
ATOM 1082 O O . LYS A 1 135 ? 39.275 13.556 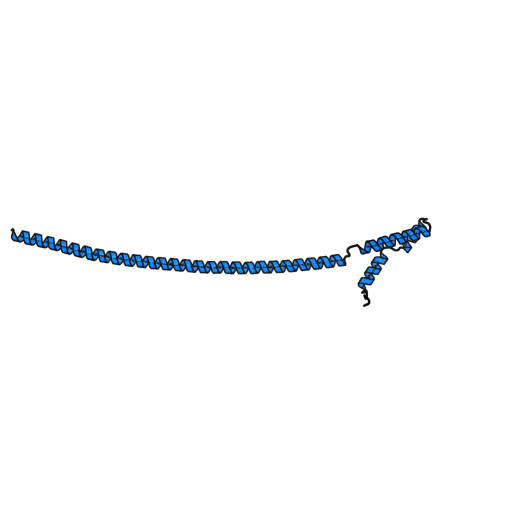-64.512 1.00 94.75 135 LYS A O 1
ATOM 1087 N N . MET A 1 136 ? 39.814 13.602 -62.329 1.00 95.00 136 MET A N 1
ATOM 1088 C CA . MET A 1 136 ? 40.883 14.597 -62.456 1.00 95.00 136 MET A CA 1
ATOM 1089 C C . MET A 1 136 ? 42.072 14.054 -63.254 1.00 95.00 136 MET A C 1
ATOM 1091 O O . MET A 1 136 ? 42.595 14.761 -64.113 1.00 95.00 136 MET A O 1
ATOM 1095 N N . GLY A 1 137 ? 42.458 12.791 -63.047 1.00 94.31 137 GLY A N 1
ATOM 1096 C CA . GLY A 1 137 ? 43.511 12.137 -63.830 1.00 94.31 137 GLY A CA 1
ATOM 1097 C C . GLY A 1 137 ? 43.185 12.069 -65.326 1.00 94.31 137 GLY A C 1
ATOM 1098 O O . GLY A 1 137 ? 44.020 12.432 -66.155 1.00 94.31 137 GLY A O 1
ATOM 1099 N N . ILE A 1 138 ? 41.950 11.688 -65.677 1.00 94.75 138 ILE A N 1
ATOM 1100 C CA . ILE A 1 138 ? 41.473 11.681 -67.072 1.00 94.75 138 ILE A CA 1
ATOM 1101 C C . ILE A 1 138 ? 41.509 13.100 -67.664 1.00 94.75 138 ILE A C 1
ATOM 1103 O O . ILE A 1 138 ? 41.983 13.291 -68.786 1.00 94.75 138 ILE A O 1
ATOM 1107 N N . MET A 1 139 ? 41.058 14.105 -66.907 1.00 91.62 139 MET A N 1
ATOM 1108 C CA . MET A 1 139 ? 41.051 15.500 -67.356 1.00 91.62 139 MET A CA 1
ATOM 1109 C C . MET A 1 139 ? 42.470 16.026 -67.616 1.00 91.62 139 MET A C 1
ATOM 1111 O O . MET A 1 139 ? 42.724 16.593 -68.679 1.00 91.62 139 MET A O 1
ATOM 1115 N N . LEU A 1 140 ? 43.417 15.786 -66.705 1.00 91.06 140 LEU A N 1
ATOM 1116 C CA . LEU A 1 140 ? 44.810 16.216 -66.863 1.00 91.06 140 LEU A CA 1
ATOM 1117 C C . LEU A 1 140 ? 45.492 15.540 -68.061 1.00 91.06 140 LEU A C 1
ATOM 1119 O O . LEU A 1 140 ? 46.175 16.216 -68.829 1.00 91.06 140 LEU A O 1
ATOM 1123 N N . ALA A 1 141 ? 45.264 14.238 -68.271 1.00 89.31 141 ALA A N 1
ATOM 1124 C CA . ALA A 1 141 ? 45.789 13.523 -69.436 1.00 89.31 141 ALA A CA 1
ATOM 1125 C C . ALA A 1 141 ? 45.246 14.102 -70.755 1.00 89.31 141 ALA A C 1
ATOM 1127 O O . ALA A 1 141 ? 46.007 14.317 -71.701 1.00 89.31 141 ALA A O 1
ATOM 1128 N N . SER A 1 142 ? 43.946 14.416 -70.803 1.00 88.06 142 SER A N 1
ATOM 1129 C CA . SER A 1 142 ? 43.334 15.044 -71.980 1.00 88.06 142 SER A CA 1
ATOM 1130 C C . SER A 1 142 ? 43.900 16.444 -72.259 1.00 88.06 142 SER A C 1
ATOM 1132 O O . SER A 1 142 ? 44.232 16.754 -73.403 1.00 88.06 142 SER A O 1
ATOM 1134 N N . ALA A 1 143 ? 44.108 17.260 -71.220 1.00 85.44 143 ALA A N 1
ATOM 1135 C CA . ALA A 1 143 ? 44.694 18.590 -71.351 1.00 85.44 143 ALA A CA 1
ATOM 1136 C C . ALA A 1 143 ? 46.152 18.535 -71.843 1.00 85.44 143 ALA A C 1
ATOM 1138 O O . ALA A 1 143 ? 46.524 19.278 -72.751 1.00 85.44 143 ALA A O 1
ATOM 1139 N N . ALA A 1 144 ? 46.967 17.620 -71.307 1.00 84.75 144 ALA A N 1
ATOM 1140 C CA . ALA A 1 144 ? 48.351 17.431 -71.744 1.00 84.75 144 ALA A CA 1
ATOM 1141 C C . ALA A 1 144 ? 48.443 17.009 -73.223 1.00 84.75 144 ALA A C 1
ATOM 1143 O O . ALA A 1 144 ? 49.267 17.546 -73.965 1.00 84.75 144 ALA A O 1
ATOM 1144 N N . GLY A 1 145 ? 47.565 16.106 -73.675 1.00 82.44 145 GLY A N 1
ATOM 1145 C CA . GLY A 1 145 ? 47.494 15.695 -75.081 1.00 82.44 145 GLY A CA 1
ATOM 1146 C C . GLY A 1 145 ? 47.206 16.861 -76.033 1.00 82.44 145 GLY A C 1
ATOM 1147 O O . GLY A 1 145 ? 47.850 16.978 -77.078 1.00 82.44 145 GLY A O 1
ATOM 1148 N N . LEU A 1 146 ? 46.305 17.773 -75.647 1.00 83.69 146 LEU A N 1
ATOM 1149 C CA . LEU A 1 146 ? 46.015 18.982 -76.425 1.00 83.69 146 LEU A CA 1
ATOM 1150 C C . LEU A 1 146 ? 47.242 19.900 -76.532 1.00 83.69 146 LEU A C 1
ATOM 1152 O O . LEU A 1 146 ? 47.565 20.346 -77.633 1.00 83.69 146 LEU A O 1
ATOM 1156 N N . VAL A 1 147 ? 47.971 20.124 -75.435 1.00 83.31 147 VAL A N 1
ATOM 1157 C CA . VAL A 1 147 ? 49.190 20.957 -75.437 1.00 83.31 147 VAL A CA 1
ATOM 1158 C C . VAL A 1 147 ? 50.266 20.369 -76.353 1.00 83.31 147 VAL A C 1
ATOM 1160 O O . VAL A 1 147 ? 50.828 21.094 -77.172 1.00 83.31 147 VAL A O 1
ATOM 1163 N N . VAL A 1 148 ? 50.517 19.058 -76.274 1.00 84.38 148 VAL A N 1
ATOM 1164 C CA . VAL A 1 148 ? 51.486 18.375 -77.152 1.00 84.38 148 VAL A CA 1
ATOM 1165 C C . VAL A 1 148 ? 51.071 18.480 -78.621 1.00 84.38 148 VAL A C 1
ATOM 1167 O O . VAL A 1 148 ? 51.902 18.747 -79.487 1.00 84.38 148 VAL A O 1
ATOM 1170 N N . SER A 1 149 ? 49.782 18.312 -78.921 1.00 78.00 149 SER A N 1
ATOM 1171 C CA . SER A 1 149 ? 49.291 18.442 -80.297 1.00 78.00 149 SER A CA 1
ATOM 1172 C C . SER A 1 149 ? 49.491 19.858 -80.860 1.00 78.00 149 SER A C 1
ATOM 1174 O O . SER A 1 149 ? 49.894 20.017 -82.017 1.00 78.00 149 SER A O 1
ATOM 1176 N N . ALA A 1 150 ? 49.287 20.889 -80.033 1.00 79.81 150 ALA A N 1
ATOM 1177 C CA . ALA A 1 150 ? 49.464 22.282 -80.420 1.00 79.81 150 ALA A CA 1
ATOM 1178 C C . ALA A 1 150 ? 50.940 22.622 -80.687 1.00 79.81 150 ALA A C 1
ATOM 1180 O O . ALA A 1 150 ? 51.244 23.259 -81.695 1.00 79.81 150 ALA A O 1
ATOM 1181 N N . THR A 1 151 ? 51.868 22.154 -79.844 1.00 79.50 151 THR A N 1
ATOM 1182 C CA . THR A 1 151 ? 53.307 22.425 -80.015 1.00 79.50 151 THR A CA 1
ATOM 1183 C C . THR A 1 151 ? 53.887 21.734 -81.245 1.00 79.50 151 THR A C 1
ATOM 1185 O O . THR A 1 151 ? 54.626 22.368 -81.997 1.00 79.50 151 THR A O 1
ATOM 1188 N N . VAL A 1 152 ? 53.513 20.476 -81.510 1.00 83.75 152 VAL A N 1
ATOM 1189 C CA . VAL A 1 152 ? 53.933 19.753 -82.726 1.00 83.75 152 VAL A CA 1
ATOM 1190 C C . VAL A 1 152 ? 53.413 20.443 -83.988 1.00 83.75 152 VAL A C 1
ATOM 1192 O O . VAL A 1 152 ? 54.129 20.520 -84.984 1.00 83.75 152 VAL A O 1
ATOM 1195 N N . THR A 1 153 ? 52.185 20.967 -83.957 1.00 87.00 153 THR A N 1
ATOM 1196 C CA . THR A 1 153 ? 51.618 21.713 -85.091 1.00 87.00 153 THR A CA 1
ATOM 1197 C C . THR A 1 153 ? 52.372 23.020 -85.325 1.00 87.00 153 THR A C 1
ATOM 1199 O O . THR A 1 153 ? 52.725 23.310 -86.464 1.00 87.00 153 THR A O 1
ATOM 1202 N N . LEU A 1 154 ? 52.694 23.766 -84.262 1.00 82.00 154 LEU A N 1
ATOM 1203 C CA . LEU A 1 154 ? 53.481 24.999 -84.359 1.00 82.00 154 LEU A CA 1
ATOM 1204 C C . LEU A 1 154 ? 54.868 24.744 -84.972 1.00 82.00 154 LEU A C 1
ATOM 1206 O O . LEU A 1 154 ? 55.300 25.483 -85.847 1.00 82.00 154 LEU A O 1
ATOM 1210 N N . MET A 1 155 ? 55.532 23.661 -84.554 1.00 84.44 155 MET A N 1
ATOM 1211 C CA . MET A 1 155 ? 56.861 23.273 -85.044 1.00 84.44 155 MET A CA 1
ATOM 1212 C C . MET A 1 155 ? 56.876 22.867 -86.525 1.00 84.44 155 MET A C 1
ATOM 1214 O O . MET A 1 155 ? 57.924 22.932 -87.149 1.00 84.44 155 MET A O 1
ATOM 1218 N N . LYS A 1 156 ? 55.740 22.428 -87.085 1.00 84.56 156 LYS A N 1
ATOM 1219 C CA . LYS A 1 156 ? 55.611 22.124 -88.522 1.00 84.56 156 LYS A CA 1
ATOM 1220 C C . LYS A 1 156 ? 55.372 23.365 -89.387 1.00 84.56 156 LYS A C 1
ATOM 1222 O O . LYS A 1 156 ? 55.502 23.267 -90.603 1.00 84.56 156 LYS A O 1
ATOM 1227 N N . VAL A 1 157 ? 54.925 24.468 -88.786 1.00 81.94 157 VAL A N 1
ATOM 1228 C CA . VAL A 1 157 ? 54.557 25.710 -89.489 1.00 81.94 157 VAL A CA 1
ATOM 1229 C C . VAL A 1 157 ? 55.687 26.750 -89.447 1.00 81.94 157 VAL A C 1
ATOM 1231 O O . VAL A 1 157 ? 55.704 27.647 -90.287 1.00 81.94 157 VAL A O 1
ATOM 1234 N N . LEU A 1 158 ? 56.616 26.624 -88.494 1.00 73.50 158 LEU A N 1
ATOM 1235 C CA . LEU A 1 158 ? 57.874 27.379 -88.427 1.00 73.50 158 LEU A CA 1
ATOM 1236 C C . LEU A 1 158 ? 58.941 26.756 -89.334 1.00 73.50 158 LEU A C 1
ATOM 1238 O O . LEU A 1 158 ? 59.706 27.545 -89.931 1.00 73.50 158 LEU A O 1
#

Foldseek 3Di:
DDPPQDPVSVVVVVVLLVPADLPVQLVVCVVVVHPSVVSNVVSVVVNVVSSVVVVVDQDPVNVVVVVVVVVVVVVVVVVVVVVVVVVVVVVVVVVVVVVVVVVVVVVVVVVVVVVVVVVVVVVVVVVVVVVVVVVVVVVVVVVVVVVVVVVVVVVVVD

Organism: NCBI:txid1553431

pLDDT: mean 88.81, std 13.62, range [35.22, 98.69]